Protein AF-A0A920V4B9-F1 (afdb_monomer_lite)

Foldseek 3Di:
DPDPPVQPQPAEQQADPPDPVRVVVCVVCVVVVHDHHYHPCVVVNDDPVVVVVVPDD

Secondary structure (DSSP, 8-state):
---STT-----EEEE-TT-HHHHHHHHHHHHTT--PEEEETTTSPPPHHHHHHHT--

Structure (mmCIF, N/CA/C/O backbone):
data_AF-A0A920V4B9-F1
#
_entry.id   AF-A0A920V4B9-F1
#
loop_
_atom_site.group_PDB
_atom_site.id
_atom_site.type_symbol
_atom_site.label_atom_id
_atom_site.label_alt_id
_atom_site.label_comp_id
_atom_site.label_asym_id
_atom_site.label_entity_id
_atom_site.label_seq_id
_atom_site.pdbx_PDB_ins_code
_atom_site.Cartn_x
_atom_site.Cartn_y
_atom_site.Cartn_z
_atom_site.occupancy
_atom_site.B_iso_or_equiv
_atom_site.auth_seq_id
_atom_site.auth_comp_id
_atom_site.auth_asym_id
_atom_site.auth_atom_id
_atom_site.pdbx_PDB_model_num
ATOM 1 N N . MET A 1 1 ? -6.994 31.849 11.556 1.00 39.66 1 MET A N 1
ATOM 2 C CA . MET A 1 1 ? -7.324 31.206 10.260 1.00 39.66 1 MET A CA 1
ATOM 3 C C . MET A 1 1 ? -6.039 30.731 9.568 1.00 39.66 1 MET A C 1
ATOM 5 O O . MET A 1 1 ? -5.817 31.032 8.407 1.00 39.66 1 MET A O 1
ATOM 9 N N . ILE A 1 2 ? -5.169 30.011 10.289 1.00 43.78 2 ILE A N 1
ATOM 10 C CA . ILE A 1 2 ? -3.828 29.615 9.820 1.00 43.78 2 ILE A CA 1
ATOM 11 C C . ILE A 1 2 ? -3.564 28.177 10.295 1.00 43.78 2 ILE A C 1
ATOM 13 O O . ILE A 1 2 ? -2.814 28.004 11.236 1.00 43.78 2 ILE A O 1
ATOM 17 N N . GLU A 1 3 ? -4.232 27.157 9.740 1.00 47.09 3 GLU A N 1
ATOM 18 C CA . GLU A 1 3 ? -3.905 25.737 10.046 1.00 47.09 3 GLU A CA 1
ATOM 19 C C . GLU A 1 3 ? -4.187 24.757 8.882 1.00 47.09 3 GLU A C 1
ATOM 21 O O . GLU A 1 3 ? -4.251 23.551 9.085 1.00 47.09 3 GLU A O 1
ATOM 26 N N . LYS A 1 4 ? -4.353 25.232 7.637 1.00 50.41 4 LYS A N 1
ATOM 27 C CA . LYS A 1 4 ? -4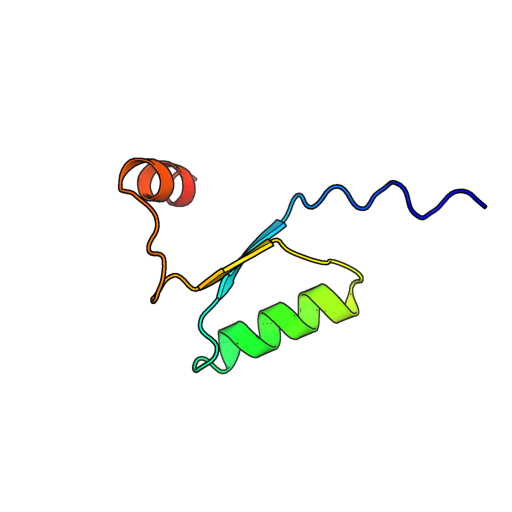.597 24.346 6.472 1.00 50.41 4 LYS A CA 1
ATOM 28 C C . LYS A 1 4 ? -3.417 24.192 5.508 1.00 50.41 4 LYS A C 1
ATOM 30 O O . LYS A 1 4 ? -3.514 23.404 4.577 1.00 50.41 4 LYS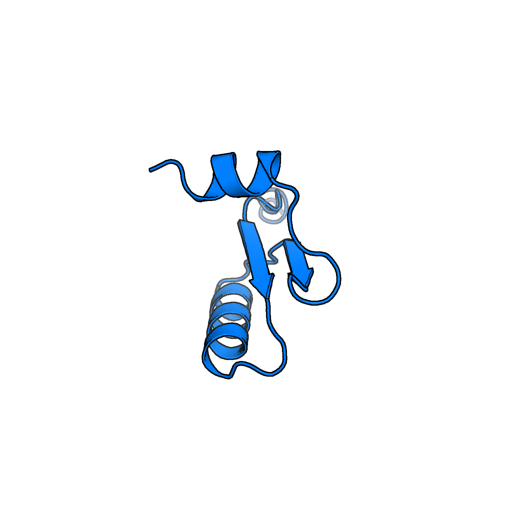 A O 1
ATOM 35 N N . ASP A 1 5 ? -2.304 24.882 5.756 1.00 44.34 5 ASP A N 1
ATOM 36 C CA . ASP A 1 5 ? -1.137 24.900 4.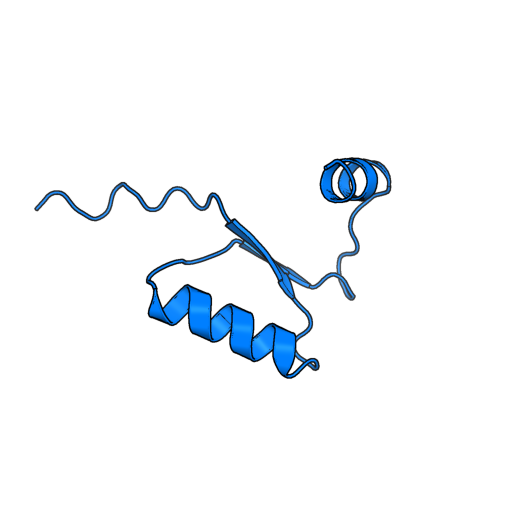856 1.00 44.34 5 ASP A CA 1
ATOM 37 C C . ASP A 1 5 ? -0.042 23.873 5.197 1.00 44.34 5 ASP A C 1
ATOM 39 O O . ASP A 1 5 ? 1.011 23.858 4.566 1.00 44.34 5 ASP A O 1
ATOM 43 N N . LEU A 1 6 ? -0.280 22.963 6.151 1.00 51.59 6 LEU A N 1
ATOM 44 C CA . LEU A 1 6 ? 0.625 21.827 6.391 1.00 51.59 6 LEU A CA 1
ATOM 45 C C . LEU A 1 6 ? 0.211 20.544 5.648 1.00 51.59 6 LEU A C 1
ATOM 47 O O . LEU A 1 6 ? 0.743 19.473 5.923 1.00 51.59 6 LEU A O 1
ATOM 51 N N . CYS A 1 7 ? -0.719 20.632 4.695 1.00 42.09 7 CYS A N 1
ATOM 52 C CA . CYS A 1 7 ? -1.099 19.517 3.827 1.00 42.09 7 CYS A CA 1
ATOM 53 C C . CYS A 1 7 ? -0.230 19.490 2.558 1.00 42.09 7 CYS A C 1
ATOM 55 O O . CYS A 1 7 ? -0.740 19.479 1.439 1.00 42.09 7 CYS A O 1
ATOM 57 N N . LEU A 1 8 ? 1.098 19.483 2.714 1.00 47.78 8 LEU A N 1
ATOM 58 C CA . LEU A 1 8 ? 1.957 18.958 1.656 1.00 47.78 8 LEU A CA 1
ATOM 59 C C . LEU A 1 8 ? 1.881 17.432 1.773 1.00 47.78 8 LEU A C 1
ATOM 61 O O . LEU A 1 8 ? 2.233 16.872 2.811 1.00 47.78 8 LEU A O 1
ATOM 65 N N . ASN A 1 9 ? 1.356 16.765 0.745 1.00 59.88 9 ASN A N 1
ATOM 66 C CA . ASN A 1 9 ? 1.126 15.317 0.711 1.00 59.88 9 ASN A CA 1
ATOM 67 C C . ASN A 1 9 ? 2.455 14.530 0.712 1.00 59.88 9 ASN A C 1
ATOM 69 O O . ASN A 1 9 ? 2.846 13.940 -0.293 1.00 59.88 9 ASN A O 1
ATOM 73 N N . ASN A 1 10 ? 3.162 14.515 1.845 1.00 79.31 10 ASN A N 1
ATOM 74 C CA . ASN A 1 10 ? 4.461 13.858 2.024 1.00 79.31 10 ASN A CA 1
ATOM 75 C C . ASN A 1 10 ? 4.362 12.335 2.190 1.00 79.31 10 ASN A C 1
ATOM 77 O O . ASN A 1 10 ? 5.382 11.655 2.283 1.00 79.31 10 ASN A O 1
ATOM 81 N N . PHE A 1 11 ? 3.147 11.790 2.232 1.00 90.31 11 PHE A N 1
ATOM 82 C CA . PHE A 1 11 ? 2.911 10.367 2.424 1.00 90.31 11 PHE A CA 1
ATOM 83 C C . PHE A 1 11 ? 2.378 9.742 1.141 1.00 90.31 11 PHE A C 1
ATOM 85 O O . PHE A 1 11 ? 1.443 10.244 0.522 1.00 90.31 11 PHE A O 1
ATOM 92 N N . THR A 1 12 ? 2.967 8.615 0.756 1.00 93.38 12 THR A N 1
ATOM 93 C CA . THR A 1 12 ? 2.455 7.745 -0.304 1.00 93.38 12 THR A CA 1
ATOM 94 C C . THR A 1 12 ? 2.132 6.390 0.305 1.00 93.38 12 THR A C 1
ATOM 96 O O . THR A 1 12 ? 2.949 5.831 1.035 1.00 93.38 12 THR A O 1
ATOM 99 N N . ILE A 1 13 ? 0.953 5.853 0.001 1.00 95.62 13 ILE A N 1
ATOM 100 C CA . ILE A 1 13 ? 0.554 4.496 0.366 1.00 95.62 13 ILE A CA 1
ATOM 101 C C . ILE A 1 13 ? 0.415 3.642 -0.895 1.00 95.62 13 ILE A C 1
ATOM 103 O O . ILE A 1 13 ? -0.365 3.947 -1.798 1.00 95.62 13 ILE A O 1
ATOM 107 N N . TYR A 1 14 ? 1.156 2.535 -0.936 1.00 96.94 14 TYR A N 1
ATOM 108 C CA . TYR A 1 14 ? 0.953 1.473 -1.918 1.00 96.94 14 TYR A CA 1
ATOM 109 C C . TYR A 1 14 ? -0.185 0.583 -1.423 1.00 96.94 14 TYR A C 1
ATOM 111 O O . TYR A 1 14 ? -0.036 -0.202 -0.484 1.00 96.94 14 TYR A O 1
ATOM 119 N N . HIS A 1 15 ? -1.359 0.770 -2.013 1.00 98.00 15 HIS A N 1
ATOM 120 C CA . HIS A 1 15 ? -2.615 0.251 -1.501 1.00 98.00 15 HIS A CA 1
ATOM 121 C C . HIS A 1 15 ? -3.123 -0.928 -2.331 1.00 98.00 15 HIS A C 1
ATOM 123 O O . HIS A 1 15 ? -3.093 -0.910 -3.559 1.00 98.00 15 HIS A O 1
ATOM 129 N N . ASN A 1 16 ? -3.648 -1.943 -1.645 1.00 98.06 16 ASN A N 1
ATOM 130 C CA . ASN A 1 16 ? -4.450 -2.997 -2.255 1.00 98.06 16 ASN A CA 1
ATOM 131 C C . ASN A 1 16 ? -5.852 -2.980 -1.621 1.00 98.06 16 ASN A C 1
ATOM 133 O O . ASN A 1 16 ? -5.982 -3.416 -0.471 1.00 98.06 16 ASN A O 1
ATOM 137 N N . PRO A 1 17 ? -6.906 -2.567 -2.356 1.00 98.00 17 PRO A N 1
ATOM 138 C CA . PRO A 1 17 ? -8.274 -2.484 -1.839 1.00 98.00 17 PRO A CA 1
ATOM 139 C C . PRO A 1 17 ? -8.823 -3.813 -1.312 1.00 98.00 17 PRO A C 1
ATOM 141 O O . PRO A 1 17 ? -9.704 -3.829 -0.454 1.00 98.00 17 PRO A O 1
ATOM 144 N N . ARG A 1 18 ? -8.286 -4.950 -1.773 1.00 98.12 18 ARG A N 1
ATOM 145 C CA . ARG A 1 18 ? -8.695 -6.294 -1.335 1.00 98.12 18 ARG A CA 1
ATOM 146 C C . ARG A 1 18 ? -8.009 -6.735 -0.036 1.00 98.12 18 ARG A C 1
ATOM 148 O O . ARG A 1 18 ? -8.488 -7.660 0.612 1.00 98.12 18 ARG A O 1
ATOM 155 N N . CYS A 1 19 ? -6.944 -6.064 0.401 1.00 98.44 19 CYS A N 1
ATOM 156 C CA . CYS A 1 19 ? -6.202 -6.417 1.612 1.00 98.44 19 CYS A CA 1
ATOM 157 C C . CYS A 1 19 ? -6.738 -5.671 2.844 1.00 98.44 19 CYS A C 1
ATOM 159 O O . CYS A 1 19 ? -6.598 -4.452 2.946 1.00 98.44 19 CYS A O 1
ATOM 161 N N . SER A 1 20 ? -7.280 -6.402 3.827 1.00 98.38 20 SER A N 1
ATOM 162 C CA . SER A 1 20 ? -7.836 -5.808 5.056 1.00 98.38 20 SER A CA 1
ATOM 163 C C . SER A 1 20 ? -6.834 -4.934 5.808 1.00 98.38 20 SER A C 1
ATOM 165 O O . SER A 1 20 ? -7.189 -3.850 6.250 1.00 98.38 20 SER A O 1
ATOM 167 N N . LYS A 1 21 ? -5.563 -5.349 5.887 1.00 98.31 21 LYS A N 1
ATOM 168 C CA . LYS A 1 21 ? -4.519 -4.549 6.547 1.00 98.31 21 LYS A CA 1
ATOM 169 C C . LYS A 1 21 ? -4.260 -3.234 5.813 1.00 98.31 21 LYS A C 1
ATOM 171 O O . LYS A 1 21 ? -4.127 -2.200 6.447 1.00 98.31 21 LYS A O 1
ATOM 176 N N . SER A 1 22 ? -4.251 -3.270 4.480 1.00 98.25 22 SER A N 1
ATOM 177 C CA . SER A 1 22 ? -4.034 -2.075 3.663 1.00 98.25 22 SER A CA 1
ATOM 178 C C . SER A 1 22 ? -5.178 -1.065 3.813 1.00 98.25 22 SER A C 1
ATOM 180 O O . SER A 1 22 ? -4.921 0.135 3.866 1.00 98.25 22 SER A O 1
ATOM 182 N N . ARG A 1 23 ? -6.430 -1.537 3.934 1.00 98.50 23 ARG A N 1
ATOM 183 C CA . ARG A 1 23 ? -7.590 -0.676 4.227 1.00 98.50 23 ARG A CA 1
ATOM 184 C C . ARG A 1 23 ? -7.511 -0.055 5.621 1.00 98.50 23 ARG A C 1
ATOM 186 O O . ARG A 1 23 ? -7.638 1.157 5.727 1.00 98.50 23 ARG A O 1
ATOM 193 N N . LEU A 1 24 ? -7.194 -0.852 6.644 1.00 98.56 24 LEU 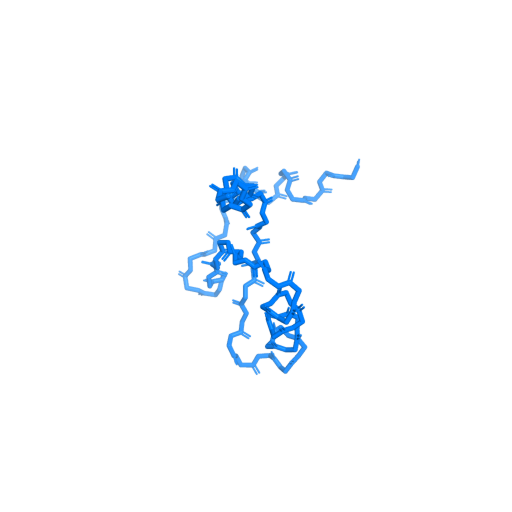A N 1
ATOM 194 C CA . LEU A 1 24 ? -7.028 -0.359 8.017 1.00 98.56 24 LEU A CA 1
ATOM 195 C C . LEU A 1 24 ? -5.925 0.705 8.123 1.00 98.56 24 LEU A C 1
ATOM 197 O O . LEU A 1 24 ? -6.085 1.693 8.830 1.00 98.56 24 LEU A O 1
ATOM 201 N N . THR A 1 25 ? -4.807 0.545 7.405 1.00 97.88 25 THR A N 1
ATOM 202 C CA . THR A 1 25 ? -3.757 1.576 7.357 1.00 97.88 25 THR A CA 1
ATOM 203 C C . THR A 1 25 ? -4.254 2.870 6.711 1.00 97.88 25 THR A C 1
ATOM 205 O O . THR A 1 25 ? -3.947 3.946 7.213 1.00 97.88 25 THR A O 1
ATOM 208 N N . LEU A 1 26 ? -5.022 2.787 5.619 1.00 97.44 26 LEU A N 1
ATOM 209 C CA . LEU A 1 26 ? -5.587 3.970 4.966 1.00 97.44 26 LEU A CA 1
ATOM 210 C C . LEU A 1 26 ? -6.597 4.695 5.870 1.00 97.44 26 LEU A C 1
ATOM 212 O O . LEU A 1 26 ? -6.572 5.920 5.933 1.00 97.44 26 LEU A O 1
ATOM 216 N N . GLU A 1 27 ? -7.450 3.955 6.579 1.00 97.69 27 GLU A N 1
ATOM 217 C CA . GLU A 1 27 ? -8.370 4.505 7.585 1.00 97.69 27 GLU A CA 1
ATOM 218 C C . GLU A 1 27 ? -7.597 5.209 8.706 1.00 97.69 27 GLU A C 1
ATOM 220 O O . GLU A 1 27 ? -7.836 6.382 8.962 1.00 97.69 27 GLU A O 1
ATOM 225 N N . LEU A 1 28 ? -6.572 4.560 9.267 1.00 97.31 28 LEU A N 1
ATOM 226 C CA . LEU A 1 28 ? -5.731 5.143 10.316 1.00 97.31 28 LEU A CA 1
ATOM 227 C C . LEU A 1 28 ? -5.038 6.446 9.884 1.00 97.31 28 LEU A C 1
ATOM 229 O O . LEU A 1 28 ? -4.845 7.343 10.704 1.00 97.31 28 LEU A O 1
ATOM 233 N N . LEU A 1 29 ? -4.613 6.548 8.621 1.00 94.69 29 LEU A N 1
ATOM 234 C CA . LEU A 1 29 ? -4.033 7.783 8.084 1.00 94.69 29 LEU A CA 1
ATOM 235 C C . LEU A 1 29 ? -5.090 8.890 8.002 1.00 94.69 29 LEU A C 1
ATOM 237 O O . LEU A 1 29 ? -4.845 9.998 8.481 1.00 94.69 29 LEU A O 1
ATOM 241 N N . LYS A 1 30 ? -6.281 8.571 7.484 1.00 93.19 30 LYS A N 1
ATOM 242 C CA . LYS A 1 30 ? -7.401 9.517 7.381 1.00 93.19 30 LYS A CA 1
ATOM 243 C C . LYS A 1 30 ? -7.883 10.003 8.747 1.00 93.19 30 LYS A C 1
ATOM 245 O O . LYS A 1 30 ? -8.095 11.201 8.910 1.00 93.19 30 LYS A O 1
ATOM 250 N N . ASP A 1 31 ? -7.968 9.117 9.737 1.00 95.69 31 ASP A N 1
ATOM 251 C CA . ASP A 1 31 ? -8.347 9.455 11.118 1.00 95.69 31 ASP A CA 1
ATOM 252 C C . ASP A 1 31 ? -7.360 10.434 11.772 1.00 95.69 31 ASP A C 1
ATOM 254 O O . ASP A 1 31 ? -7.724 11.209 12.653 1.00 95.69 31 ASP A O 1
ATOM 258 N N . LYS A 1 32 ? -6.103 10.437 11.312 1.00 93.50 32 LYS A N 1
ATOM 259 C CA . LYS A 1 32 ? -5.061 11.387 11.729 1.00 93.50 32 LYS A CA 1
ATOM 260 C C . LYS A 1 32 ? -5.033 12.672 10.894 1.00 93.50 32 LYS A C 1
ATOM 262 O O . LYS A 1 32 ? -4.115 13.470 11.056 1.00 93.50 32 LYS A O 1
ATOM 267 N N . GLY A 1 33 ? -5.995 12.866 9.992 1.00 91.88 33 GLY A N 1
ATOM 268 C CA . GLY A 1 33 ? -6.034 14.008 9.078 1.00 91.88 33 GLY A CA 1
ATOM 269 C C . GLY A 1 33 ? -4.961 13.970 7.985 1.00 91.88 33 GLY A C 1
ATOM 270 O O . GLY A 1 33 ? -4.680 15.000 7.378 1.00 91.88 33 GLY A O 1
ATOM 271 N N . ILE A 1 34 ? -4.348 12.807 7.734 1.00 92.38 34 ILE A N 1
ATOM 272 C CA . ILE A 1 34 ? -3.360 12.620 6.669 1.00 92.38 34 ILE A CA 1
ATOM 273 C C . ILE A 1 34 ? -4.086 12.121 5.421 1.00 92.38 34 ILE A C 1
ATOM 275 O O . ILE A 1 34 ? -4.704 11.056 5.444 1.00 92.38 34 ILE A O 1
ATOM 279 N N . ASP A 1 35 ? -3.951 12.856 4.320 1.00 90.50 35 ASP A N 1
ATOM 280 C CA . ASP A 1 35 ? -4.435 12.443 3.002 1.00 90.50 35 ASP A CA 1
ATOM 281 C C . ASP A 1 35 ? -3.252 11.981 2.128 1.00 90.50 35 ASP A C 1
ATOM 283 O O . ASP A 1 35 ? -2.556 12.802 1.526 1.00 90.50 35 ASP A O 1
ATOM 287 N N . PRO A 1 36 ? -2.910 10.678 2.120 1.00 93.88 36 PRO A N 1
ATOM 288 C CA . PRO A 1 36 ? -1.754 10.193 1.381 1.00 93.88 36 PRO A CA 1
ATOM 289 C C . PRO A 1 36 ? -2.049 10.095 -0.119 1.00 93.88 36 PRO A C 1
ATOM 291 O O . PRO A 1 36 ? -3.159 9.772 -0.543 1.00 93.88 36 PRO A O 1
ATOM 294 N N . LYS A 1 37 ? -1.006 10.202 -0.944 1.00 94.00 37 LYS A N 1
ATOM 295 C CA . LYS A 1 37 ? -1.080 9.744 -2.334 1.00 94.00 37 LYS A CA 1
ATOM 296 C C . LYS A 1 37 ? -1.311 8.231 -2.353 1.00 94.00 37 LYS A C 1
ATOM 298 O O . LYS A 1 37 ? -0.494 7.472 -1.833 1.00 94.00 37 LYS A O 1
ATOM 303 N N . ILE A 1 38 ? -2.395 7.785 -2.981 1.00 95.56 38 ILE A N 1
ATOM 304 C CA . ILE A 1 38 ? -2.731 6.362 -3.108 1.00 95.56 38 ILE A CA 1
ATOM 305 C C . ILE A 1 38 ? -2.207 5.830 -4.445 1.00 95.56 38 ILE A C 1
ATOM 307 O O . ILE A 1 38 ? -2.549 6.358 -5.501 1.00 95.56 38 ILE A O 1
ATOM 311 N N . ILE A 1 39 ? -1.405 4.764 -4.403 1.00 95.94 39 ILE A N 1
ATOM 312 C CA . ILE A 1 39 ? -0.942 4.032 -5.589 1.00 95.94 39 ILE A CA 1
ATOM 313 C C . ILE A 1 39 ? -1.464 2.598 -5.512 1.00 95.94 39 ILE A C 1
ATOM 315 O O . ILE A 1 39 ? -1.113 1.849 -4.599 1.00 95.94 39 ILE A O 1
ATOM 319 N N . LEU A 1 40 ? -2.294 2.199 -6.478 1.00 97.94 40 LEU A N 1
ATOM 320 C CA . LEU A 1 40 ? -2.791 0.829 -6.609 1.00 97.94 40 LEU A CA 1
ATOM 321 C C . LEU A 1 40 ? -1.714 -0.039 -7.265 1.00 97.94 40 LEU A C 1
ATOM 323 O O . LEU A 1 40 ? -1.698 -0.202 -8.478 1.00 97.94 40 LEU A O 1
ATOM 327 N N . TYR A 1 41 ? -0.792 -0.593 -6.475 1.00 96.62 41 TYR A N 1
ATOM 328 C CA . TYR A 1 41 ? 0.421 -1.247 -6.998 1.00 96.62 41 TYR A CA 1
ATOM 329 C C . TYR A 1 41 ? 0.164 -2.490 -7.869 1.00 96.62 41 TYR A C 1
ATOM 331 O O . TYR A 1 41 ? 1.059 -2.931 -8.582 1.00 96.62 41 TYR A O 1
ATOM 339 N N . LEU A 1 42 ? -1.030 -3.083 -7.788 1.00 96.94 42 LEU A N 1
ATOM 340 C CA . LEU A 1 42 ? -1.429 -4.189 -8.663 1.00 96.94 42 LEU A CA 1
ATOM 341 C C . LEU A 1 42 ? -1.894 -3.709 -10.046 1.00 96.94 42 LEU A C 1
ATOM 343 O O . LEU A 1 42 ? -1.873 -4.495 -10.985 1.00 96.94 42 LEU A O 1
ATOM 347 N N . GLU A 1 43 ? -2.318 -2.451 -10.164 1.00 97.38 43 GLU A N 1
ATOM 348 C CA . GLU A 1 43 ? -2.753 -1.828 -11.421 1.00 97.38 43 GLU A CA 1
ATOM 349 C C . GLU A 1 43 ? -1.613 -1.021 -12.046 1.00 97.38 43 GLU A C 1
ATOM 351 O O . GLU A 1 43 ? -1.315 -1.163 -13.230 1.00 97.38 43 GLU A O 1
ATOM 356 N N . THR A 1 44 ? -0.932 -0.228 -11.219 1.00 95.94 44 THR A N 1
ATOM 357 C CA . THR A 1 44 ? 0.197 0.617 -11.603 1.00 95.94 44 THR A CA 1
ATOM 358 C C . THR A 1 44 ? 1.403 0.238 -10.746 1.00 95.94 44 THR A C 1
ATOM 360 O O . THR A 1 44 ? 1.677 0.895 -9.734 1.00 95.94 44 THR A O 1
ATOM 363 N N . PRO A 1 45 ? 2.092 -0.867 -11.079 1.00 96.12 45 PRO A N 1
ATOM 364 C CA . PRO A 1 45 ? 3.252 -1.302 -10.320 1.00 96.12 45 PRO A CA 1
ATOM 365 C C . PRO A 1 45 ? 4.385 -0.269 -10.414 1.00 96.12 45 PRO A C 1
ATOM 367 O O . PRO A 1 45 ? 4.559 0.354 -11.465 1.00 96.12 45 PRO A O 1
ATOM 370 N N . PRO A 1 46 ? 5.171 -0.085 -9.338 1.00 94.56 46 PRO A N 1
ATOM 371 C CA . PRO A 1 46 ? 6.348 0.772 -9.375 1.00 94.56 46 PRO A CA 1
ATOM 372 C C . PRO A 1 46 ? 7.384 0.226 -10.363 1.00 94.56 46 PRO A C 1
ATOM 374 O O . PRO A 1 46 ? 7.574 -0.984 -10.498 1.00 94.56 46 PRO A O 1
ATOM 377 N N . SER A 1 47 ? 8.084 1.134 -11.031 1.00 96.88 47 SER A N 1
ATOM 378 C CA . SER A 1 47 ? 9.246 0.808 -11.849 1.00 96.88 47 SER A CA 1
ATOM 379 C C . SER A 1 47 ? 10.389 0.251 -10.998 1.00 96.88 47 SER A C 1
ATOM 381 O O . SER A 1 47 ? 10.465 0.467 -9.788 1.00 96.88 47 SER A O 1
ATOM 383 N N . GLU A 1 48 ? 11.347 -0.412 -11.646 1.00 97.00 48 GLU A N 1
ATOM 384 C CA . GLU A 1 48 ? 12.562 -0.903 -10.987 1.00 97.00 48 GLU A CA 1
ATOM 385 C C . GLU A 1 48 ? 13.294 0.210 -10.217 1.00 97.00 48 GLU A C 1
ATOM 387 O O . GLU A 1 48 ? 13.695 0.021 -9.070 1.00 97.00 48 GLU A O 1
ATOM 392 N N . LYS A 1 49 ? 13.397 1.408 -10.809 1.00 96.06 49 LYS A N 1
ATOM 393 C CA . LYS A 1 49 ? 14.026 2.570 -10.165 1.00 96.06 49 LYS A CA 1
ATOM 394 C C . LYS A 1 49 ? 13.282 2.993 -8.897 1.00 96.06 49 LYS A C 1
ATOM 396 O O . LYS A 1 49 ? 13.922 3.313 -7.901 1.00 96.06 49 LYS A O 1
ATOM 401 N N . GLU A 1 50 ? 11.950 2.985 -8.921 1.00 93.75 50 GLU A N 1
ATOM 402 C CA . GLU A 1 50 ? 11.123 3.313 -7.754 1.00 93.75 50 GLU A CA 1
ATOM 403 C C . GLU A 1 50 ? 11.229 2.239 -6.666 1.00 93.75 50 GLU A C 1
ATO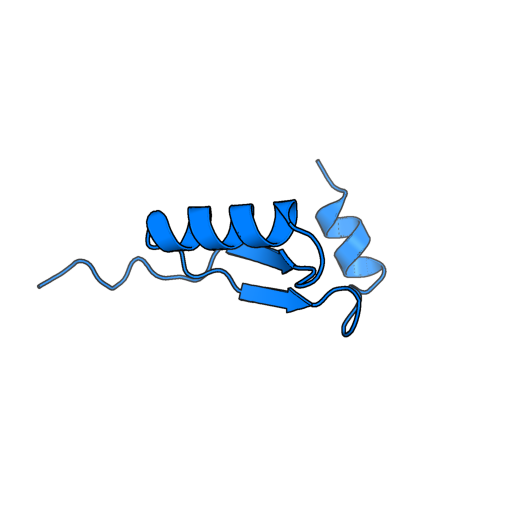M 405 O O . GLU A 1 50 ? 11.373 2.577 -5.494 1.00 93.75 50 GLU A O 1
ATOM 410 N N . LEU A 1 51 ? 11.244 0.954 -7.034 1.00 95.38 51 LEU A N 1
ATOM 411 C CA . LEU A 1 51 ? 11.455 -0.146 -6.088 1.00 95.38 51 LEU A CA 1
ATOM 412 C C . LEU A 1 51 ? 12.809 -0.047 -5.382 1.00 95.38 51 LEU A C 1
ATOM 414 O O . LEU A 1 51 ? 12.871 -0.206 -4.165 1.00 95.38 51 LEU A O 1
ATOM 418 N N . VAL A 1 52 ? 13.880 0.273 -6.114 1.00 95.94 52 VAL A N 1
ATOM 419 C CA . VAL A 1 52 ? 15.207 0.501 -5.521 1.00 95.94 52 VAL A CA 1
ATOM 420 C C . VAL A 1 52 ? 15.176 1.644 -4.506 1.00 95.94 52 VAL A C 1
ATOM 422 O O . VAL A 1 52 ? 15.860 1.565 -3.492 1.00 95.94 52 VAL A O 1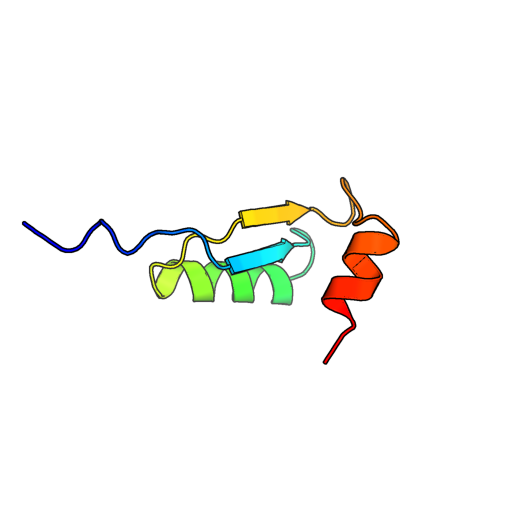
ATOM 425 N N . LEU A 1 53 ? 14.392 2.700 -4.741 1.00 92.56 53 LEU A N 1
ATOM 426 C CA . LEU A 1 53 ? 14.235 3.791 -3.776 1.00 92.56 53 LEU A CA 1
ATOM 427 C C . LEU A 1 53 ? 13.435 3.361 -2.538 1.00 92.56 53 LEU A C 1
ATOM 429 O O . LEU A 1 53 ? 13.814 3.729 -1.434 1.00 92.56 53 LEU A O 1
ATOM 433 N N . ILE A 1 54 ? 12.371 2.571 -2.707 1.00 92.25 54 ILE A N 1
ATOM 434 C CA . ILE A 1 54 ? 11.529 2.071 -1.603 1.00 92.25 54 ILE A CA 1
ATOM 435 C C . ILE A 1 54 ? 12.299 1.109 -0.689 1.00 92.25 54 ILE A C 1
ATOM 437 O O . ILE A 1 54 ? 12.084 1.108 0.518 1.00 92.25 54 ILE A O 1
ATOM 441 N N . LEU A 1 55 ? 13.168 0.272 -1.260 1.00 94.50 55 LEU A N 1
ATOM 442 C CA . LEU A 1 55 ? 13.921 -0.752 -0.527 1.00 94.50 55 LEU A CA 1
ATOM 443 C C . LEU A 1 55 ? 15.198 -0.222 0.141 1.00 94.50 55 LEU A C 1
ATOM 445 O O . LEU A 1 55 ? 15.874 -0.975 0.842 1.00 94.50 55 LEU A O 1
ATOM 449 N N . LYS A 1 56 ? 15.561 1.043 -0.090 1.00 88.62 56 LYS A N 1
ATOM 450 C CA . LYS A 1 56 ? 16.701 1.675 0.577 1.00 88.62 56 LYS A CA 1
ATOM 451 C C . LYS A 1 56 ? 16.305 2.080 1.998 1.00 88.62 56 LYS A C 1
ATOM 453 O O . LYS A 1 56 ? 15.515 3.004 2.171 1.00 88.62 56 LYS A O 1
ATOM 458 N N . ASN A 1 57 ? 16.894 1.397 2.979 1.00 57.47 57 ASN A N 1
ATOM 459 C CA . ASN A 1 57 ? 16.869 1.767 4.397 1.00 57.47 57 ASN A CA 1
ATOM 460 C C . ASN A 1 57 ? 18.074 2.631 4.766 1.00 57.47 57 ASN A C 1
ATOM 462 O O . ASN A 1 57 ? 19.182 2.326 4.266 1.00 57.47 57 ASN A O 1
#

Sequence (57 aa):
MIEKDLCLNNFTIYHNPRCSKSRLTLELLKDKGIDPKIILYLETPPSEKELVLILKN

pLDDT: mean 87.06, std 18.28, range [39.66, 98.56]

Radius of gyration: 13.54 Å; chains: 1; bounding box: 26×38×24 Å